Protein AF-A0A9X0FBG8-F1 (afdb_monomer_lite)

Foldseek 3Di:
DFDFDDKDQADPVRVVVLVVVCVVVVHPQWDADPVRNIITHTDQDPVRDGD

Secondary structure (DSSP, 8-state):
---EEEEEE--HHHHHHHHHHHHHTTS--SEEETTTTEEEEEPB-TTS-B-

Radius of gyration: 11.33 Å; chains: 1; bounding box: 23×20×28 Å

Organism: NCBI:txid1235825

pLDDT: mean 75.9, std 9.71, range [52.41, 89.12]

Sequence (51 aa):
MRKLQKRKVCNKKDIQTAICLNIFLGSSANIIDYSKEKIILYKVNSTGEYD

Structure (mmCIF, N/CA/C/O backbone):
data_AF-A0A9X0FBG8-F1
#
_entry.id   AF-A0A9X0FBG8-F1
#
loop_
_atom_site.group_PDB
_atom_site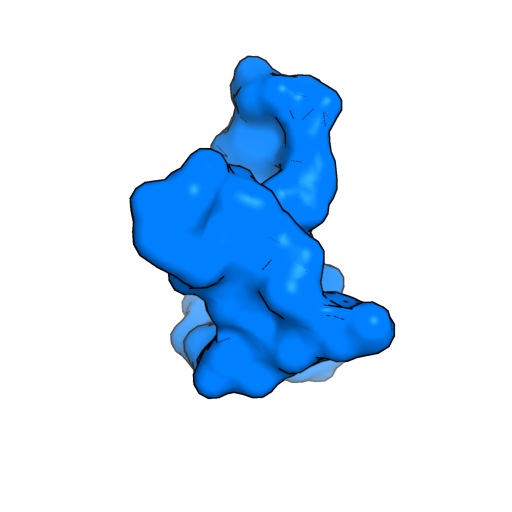.id
_atom_site.type_symbol
_atom_site.label_atom_id
_atom_site.label_alt_id
_atom_site.label_comp_id
_atom_site.label_asym_id
_atom_site.label_entity_id
_atom_site.label_seq_id
_atom_site.pdbx_PDB_ins_code
_atom_site.Cartn_x
_atom_site.Cartn_y
_atom_site.Cartn_z
_atom_site.occupancy
_atom_site.B_iso_or_equiv
_atom_site.auth_seq_id
_atom_site.auth_comp_id
_atom_site.auth_asym_id
_atom_site.auth_atom_id
_atom_site.pdbx_PDB_model_num
ATOM 1 N N . MET A 1 1 ? -6.370 -0.012 -17.787 1.00 52.41 1 MET A N 1
ATOM 2 C CA . MET A 1 1 ? -7.119 0.628 -16.679 1.00 52.41 1 MET A CA 1
ATOM 3 C C . MET A 1 1 ? -6.831 -0.227 -15.466 1.00 52.41 1 MET A C 1
ATOM 5 O O . MET A 1 1 ? -7.262 -1.373 -15.480 1.00 52.41 1 MET A O 1
ATOM 9 N N . ARG A 1 2 ? -6.043 0.283 -14.506 1.00 60.25 2 ARG A N 1
ATOM 10 C CA . ARG A 1 2 ? -5.403 -0.579 -13.505 1.00 60.25 2 ARG A CA 1
ATOM 11 C C . ARG A 1 2 ? -6.432 -1.427 -12.750 1.00 60.25 2 ARG A C 1
ATOM 13 O O . ARG A 1 2 ? -7.324 -0.869 -12.104 1.00 60.25 2 ARG A O 1
ATOM 20 N N . LYS A 1 3 ? -6.328 -2.754 -12.817 1.00 63.47 3 LYS A N 1
ATOM 21 C CA . LYS A 1 3 ? -7.238 -3.682 -12.142 1.00 63.47 3 LYS A CA 1
ATOM 22 C C . LYS A 1 3 ? -6.891 -3.743 -10.660 1.00 63.47 3 LYS A C 1
ATOM 24 O O . LYS A 1 3 ? -5.853 -4.253 -10.238 1.00 63.47 3 LYS A O 1
ATOM 29 N N . LEU A 1 4 ? -7.804 -3.206 -9.857 1.00 64.88 4 LEU A N 1
ATOM 30 C CA . LEU A 1 4 ? -7.755 -3.268 -8.403 1.00 64.88 4 LEU A CA 1
ATOM 31 C C . LEU A 1 4 ? -7.812 -4.738 -7.967 1.00 64.88 4 LEU A C 1
ATOM 33 O O . LEU A 1 4 ? -8.816 -5.409 -8.199 1.00 64.88 4 LEU A O 1
ATOM 37 N N . GLN A 1 5 ? -6.746 -5.244 -7.351 1.00 64.25 5 GLN A N 1
ATOM 38 C CA . GLN A 1 5 ? -6.684 -6.653 -6.967 1.00 64.25 5 GLN A CA 1
ATOM 39 C C . GLN A 1 5 ? -7.334 -6.876 -5.606 1.00 64.25 5 GLN A C 1
ATOM 41 O O . GLN A 1 5 ? -8.125 -7.801 -5.430 1.00 64.25 5 GLN A O 1
ATOM 46 N N . LYS A 1 6 ? -6.998 -6.035 -4.620 1.00 68.94 6 LYS A N 1
ATOM 47 C CA . LYS A 1 6 ? -7.517 -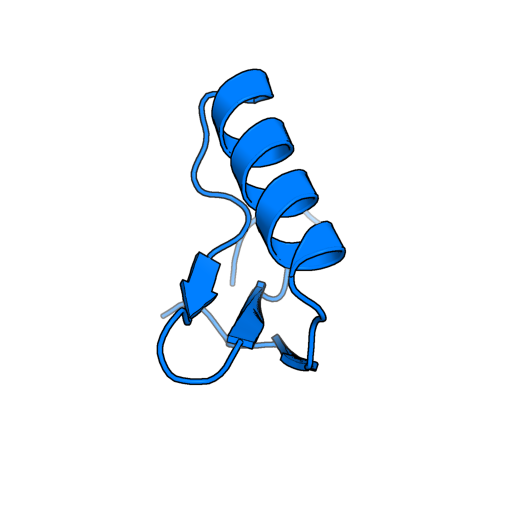6.171 -3.258 1.00 68.94 6 LYS A CA 1
ATOM 48 C C . LYS A 1 6 ? -7.409 -4.856 -2.494 1.00 68.94 6 LYS A C 1
ATOM 50 O O . LYS A 1 6 ? -6.451 -4.104 -2.655 1.00 68.94 6 LYS A O 1
ATOM 55 N N . ARG A 1 7 ? -8.382 -4.600 -1.618 1.00 69.00 7 ARG A N 1
ATOM 56 C CA . ARG A 1 7 ? -8.257 -3.601 -0.549 1.00 69.00 7 ARG A CA 1
ATOM 57 C C . ARG A 1 7 ? -7.949 -4.345 0.736 1.00 69.00 7 ARG A C 1
ATOM 59 O O . ARG A 1 7 ? -8.737 -5.204 1.133 1.00 69.00 7 ARG A O 1
ATOM 66 N N . LYS A 1 8 ? -6.828 -4.032 1.376 1.00 77.81 8 LYS A N 1
ATOM 67 C CA . LYS A 1 8 ? -6.514 -4.563 2.703 1.00 77.81 8 LYS A CA 1
ATOM 68 C C . LYS A 1 8 ? -6.856 -3.490 3.731 1.00 77.81 8 LYS A C 1
ATOM 70 O O . LYS A 1 8 ? -6.446 -2.347 3.566 1.00 77.81 8 LYS A O 1
ATOM 75 N N . VAL A 1 9 ? -7.670 -3.845 4.727 1.00 77.69 9 VAL A N 1
ATOM 76 C CA . VAL A 1 9 ? -7.867 -3.001 5.916 1.00 77.69 9 VAL A CA 1
ATOM 77 C C . VAL A 1 9 ? -6.562 -3.031 6.695 1.00 77.69 9 VAL A C 1
ATOM 79 O O . VAL A 1 9 ? -5.994 -4.107 6.893 1.00 77.69 9 VAL A O 1
ATOM 82 N N . CYS A 1 10 ? -6.082 -1.859 7.074 1.00 79.31 10 CYS A N 1
ATOM 83 C CA . CYS A 1 10 ? -4.752 -1.658 7.617 1.00 79.31 10 CYS A CA 1
ATOM 84 C C . CYS A 1 10 ? -4.863 -0.828 8.890 1.00 79.31 10 CYS A C 1
ATOM 86 O O . CYS A 1 10 ? -5.696 0.067 8.975 1.00 79.31 10 CYS A O 1
ATOM 88 N N . ASN A 1 11 ? -4.023 -1.112 9.879 1.00 86.62 11 ASN A N 1
ATOM 89 C CA . ASN A 1 11 ? -3.919 -0.237 11.042 1.00 86.62 11 ASN A CA 1
ATOM 90 C C . ASN A 1 11 ? -3.010 0.970 10.719 1.00 86.62 11 ASN A C 1
ATOM 92 O O . ASN A 1 11 ? -2.351 1.027 9.677 1.00 86.62 11 ASN A O 1
ATOM 96 N N . LYS A 1 12 ? -2.925 1.937 11.638 1.00 86.06 12 LYS A N 1
ATOM 97 C CA . LYS A 1 12 ? -2.092 3.139 11.453 1.00 86.06 12 LYS A CA 1
ATOM 98 C C . LYS A 1 12 ? -0.605 2.836 11.230 1.00 86.06 12 LYS A C 1
ATOM 100 O O . LYS A 1 12 ? 0.032 3.551 10.462 1.00 86.06 12 LYS A O 1
ATOM 105 N N . LYS A 1 13 ? -0.056 1.785 11.856 1.00 89.12 13 LYS A N 1
ATOM 106 C CA . LYS A 1 13 ? 1.352 1.391 11.667 1.00 89.12 13 LYS A CA 1
ATOM 107 C C . LYS A 1 13 ? 1.585 0.884 10.246 1.00 89.12 13 LYS A C 1
ATOM 109 O O . LYS A 1 13 ? 2.543 1.309 9.614 1.00 89.12 13 LYS A O 1
ATOM 114 N N . ASP A 1 14 ? 0.675 0.066 9.723 1.00 84.69 14 ASP A N 1
ATOM 115 C CA . ASP A 1 14 ? 0.741 -0.448 8.351 1.00 84.69 14 ASP A CA 1
ATOM 116 C C . ASP A 1 14 ? 0.729 0.695 7.320 1.00 84.69 14 ASP A C 1
ATOM 118 O O . ASP A 1 14 ? 1.502 0.686 6.361 1.00 84.69 14 ASP A O 1
ATOM 122 N N . ILE A 1 15 ? -0.122 1.708 7.534 1.00 85.62 15 ILE A N 1
ATOM 123 C CA . ILE A 1 15 ? -0.180 2.915 6.693 1.00 85.62 15 ILE A CA 1
ATOM 124 C C . ILE A 1 15 ? 1.160 3.650 6.727 1.00 85.62 15 ILE A C 1
ATOM 126 O O . ILE A 1 15 ? 1.703 4.005 5.683 1.00 85.62 15 ILE A O 1
ATOM 130 N N . GLN A 1 16 ? 1.717 3.847 7.920 1.00 87.81 16 GLN A N 1
ATOM 131 C CA . GLN A 1 16 ? 2.987 4.540 8.101 1.00 87.81 16 GLN A CA 1
ATOM 132 C C . GLN A 1 16 ? 4.140 3.791 7.421 1.00 87.81 16 GLN A C 1
ATOM 134 O O . GLN A 1 16 ? 4.948 4.405 6.728 1.00 87.81 16 GLN A O 1
ATOM 139 N N . THR A 1 17 ? 4.164 2.460 7.527 1.00 89.00 17 THR A N 1
ATOM 140 C CA . THR A 1 17 ? 5.114 1.610 6.804 1.00 89.00 17 THR A CA 1
ATOM 141 C C . THR A 1 17 ? 4.983 1.779 5.293 1.00 89.00 17 THR A C 1
ATOM 143 O O . THR A 1 17 ? 5.998 1.945 4.623 1.00 89.00 17 THR A O 1
ATOM 146 N N . ALA A 1 18 ? 3.765 1.795 4.744 1.00 85.50 18 ALA A N 1
ATOM 147 C CA . ALA A 1 18 ? 3.553 1.989 3.309 1.00 85.50 18 ALA A CA 1
ATOM 148 C C . ALA A 1 18 ? 4.014 3.374 2.823 1.00 85.50 18 ALA A C 1
ATOM 150 O O . ALA A 1 18 ? 4.602 3.476 1.747 1.00 85.50 18 ALA A O 1
ATOM 151 N N . ILE A 1 19 ? 3.810 4.427 3.625 1.00 85.56 19 ILE A N 1
ATOM 152 C CA . ILE A 1 19 ? 4.329 5.775 3.339 1.00 85.56 19 ILE A CA 1
ATOM 153 C C . ILE A 1 19 ? 5.859 5.761 3.320 1.00 85.56 19 ILE A C 1
ATOM 155 O O . ILE A 1 19 ? 6.458 6.218 2.348 1.00 85.56 19 ILE A O 1
ATOM 159 N N . CYS A 1 20 ? 6.494 5.205 4.356 1.00 87.62 20 CYS A N 1
ATOM 160 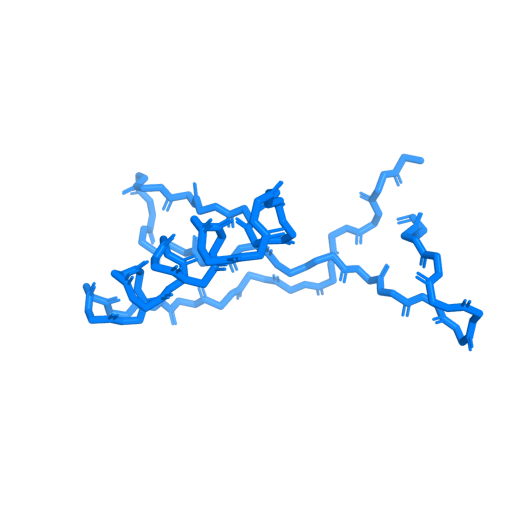C CA . CYS A 1 20 ? 7.951 5.091 4.423 1.00 87.62 20 CYS A CA 1
ATOM 161 C C . CYS A 1 20 ? 8.514 4.310 3.232 1.00 87.62 20 CYS A C 1
ATOM 163 O O . CYS A 1 20 ? 9.514 4.724 2.653 1.00 87.62 20 CYS A O 1
ATOM 165 N N . LEU A 1 21 ? 7.853 3.221 2.834 1.00 86.62 21 LEU A N 1
ATOM 166 C CA . LEU A 1 21 ? 8.264 2.417 1.689 1.00 86.62 21 LEU A CA 1
ATOM 167 C C . LEU A 1 21 ? 8.162 3.207 0.377 1.00 86.62 21 LEU A C 1
ATOM 169 O O . LEU A 1 21 ? 9.092 3.184 -0.422 1.00 86.62 21 LEU A O 1
ATOM 173 N N . ASN A 1 22 ? 7.062 3.938 0.171 1.00 85.25 22 ASN A N 1
ATOM 174 C CA . ASN A 1 22 ? 6.878 4.782 -1.010 1.00 85.25 22 ASN A CA 1
ATOM 175 C C . ASN A 1 22 ? 7.955 5.880 -1.100 1.00 85.25 22 ASN A C 1
ATOM 177 O O . ASN A 1 22 ? 8.489 6.121 -2.180 1.00 85.25 22 ASN A O 1
ATOM 181 N N . ILE A 1 23 ? 8.305 6.514 0.029 1.00 86.44 23 ILE A N 1
ATOM 182 C CA . ILE A 1 23 ? 9.389 7.510 0.101 1.00 86.44 23 ILE A CA 1
ATOM 183 C C . ILE A 1 23 ? 10.735 6.859 -0.228 1.00 86.44 23 ILE A C 1
ATOM 185 O O . ILE A 1 23 ? 11.456 7.358 -1.086 1.00 86.44 23 ILE A O 1
ATOM 189 N N . PHE A 1 24 ? 11.058 5.739 0.423 1.00 85.94 24 PHE A N 1
ATOM 190 C CA . PHE A 1 24 ? 12.325 5.030 0.236 1.00 85.94 24 PHE A CA 1
ATOM 191 C C . PHE A 1 24 ? 12.533 4.587 -1.216 1.00 85.94 24 PHE A C 1
ATOM 193 O O . PHE A 1 24 ? 13.626 4.714 -1.757 1.00 85.94 24 PHE A O 1
ATOM 200 N N . LEU A 1 25 ? 11.472 4.096 -1.857 1.00 84.12 25 LEU A N 1
ATOM 201 C CA . LEU A 1 25 ? 11.502 3.645 -3.246 1.00 84.12 25 LEU A CA 1
ATOM 202 C C . LEU A 1 25 ? 11.355 4.789 -4.261 1.00 84.12 25 LEU A C 1
ATOM 204 O O . LEU A 1 25 ? 11.441 4.533 -5.459 1.00 84.12 25 LEU A O 1
ATOM 208 N N . GLY A 1 26 ? 11.059 6.018 -3.819 1.00 84.00 26 GLY A N 1
ATOM 209 C CA . GLY A 1 26 ? 10.751 7.143 -4.707 1.00 84.00 26 GLY A CA 1
ATOM 210 C C . GLY A 1 26 ? 9.554 6.881 -5.630 1.00 84.00 26 GLY A C 1
ATOM 211 O O . GLY A 1 26 ? 9.514 7.388 -6.748 1.00 84.00 26 GLY A O 1
ATOM 212 N N . SER A 1 27 ? 8.594 6.053 -5.205 1.00 77.38 27 SER A N 1
ATOM 213 C CA . SER A 1 27 ? 7.482 5.609 -6.052 1.00 77.38 27 SER A CA 1
ATOM 214 C C . SER A 1 27 ? 6.163 5.508 -5.289 1.00 77.38 27 SER A C 1
ATOM 216 O O . SER A 1 27 ? 6.122 5.264 -4.086 1.00 77.38 27 SER A O 1
ATOM 218 N N . SER A 1 28 ? 5.045 5.662 -6.000 1.00 74.44 28 SER A N 1
ATOM 219 C CA . SER A 1 28 ? 3.691 5.504 -5.446 1.00 74.44 28 SER A CA 1
ATOM 220 C C . SER A 1 28 ? 3.136 4.096 -5.682 1.00 74.44 28 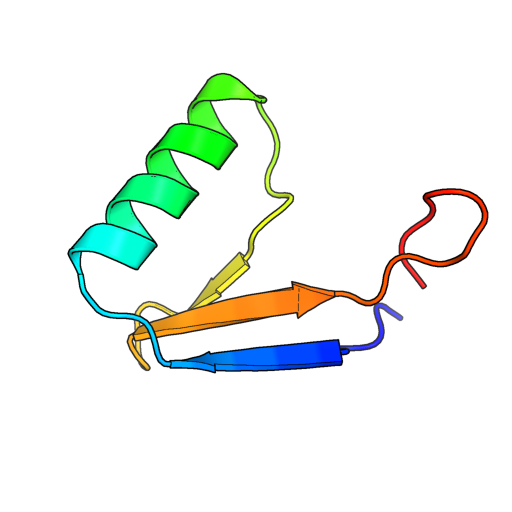SER A C 1
ATOM 222 O O . SER A 1 28 ? 1.977 3.936 -6.067 1.00 74.44 28 SER A O 1
ATOM 224 N N . ALA A 1 29 ? 3.973 3.070 -5.498 1.00 70.38 29 ALA A N 1
ATOM 225 C CA . ALA A 1 29 ? 3.598 1.677 -5.743 1.00 70.38 29 ALA A CA 1
ATOM 226 C C . ALA A 1 29 ? 2.414 1.225 -4.866 1.00 70.38 29 ALA A C 1
ATOM 228 O O . ALA A 1 29 ? 1.562 0.462 -5.324 1.00 70.38 29 ALA A O 1
ATOM 229 N N . ASN A 1 30 ? 2.324 1.737 -3.632 1.00 78.00 30 ASN A N 1
ATOM 230 C CA . ASN A 1 30 ? 1.205 1.486 -2.725 1.00 78.00 30 ASN A CA 1
ATOM 231 C C . ASN A 1 30 ? 0.303 2.718 -2.645 1.00 78.00 30 ASN A C 1
ATOM 233 O O . ASN A 1 30 ? 0.726 3.766 -2.154 1.00 78.00 30 ASN A O 1
ATOM 237 N N . ILE A 1 31 ? -0.953 2.598 -3.078 1.00 83.50 31 ILE A N 1
ATOM 238 C CA . ILE A 1 31 ? -1.929 3.683 -2.928 1.00 83.50 31 ILE A CA 1
ATOM 239 C C . ILE A 1 31 ? -2.643 3.534 -1.590 1.00 83.50 31 ILE A C 1
ATOM 241 O O . ILE A 1 31 ? -3.129 2.458 -1.245 1.00 83.50 31 ILE A O 1
ATOM 245 N N . ILE A 1 32 ? -2.713 4.628 -0.840 1.00 82.00 32 ILE A N 1
ATOM 246 C CA . ILE A 1 32 ? -3.290 4.664 0.502 1.00 82.00 32 ILE A CA 1
ATOM 247 C C . ILE A 1 32 ? -4.609 5.435 0.442 1.00 82.00 32 ILE A C 1
ATOM 249 O O . ILE A 1 32 ? -4.641 6.598 0.048 1.00 82.00 32 ILE A O 1
ATOM 253 N N . ASP A 1 33 ? -5.698 4.783 0.844 1.00 80.94 33 ASP A N 1
ATOM 254 C CA . ASP A 1 33 ? -6.991 5.415 1.096 1.00 80.94 33 ASP A CA 1
ATOM 255 C C . ASP A 1 33 ? -7.071 5.788 2.582 1.00 80.94 33 ASP A C 1
ATOM 257 O O . ASP A 1 33 ? -7.432 4.970 3.434 1.00 80.94 33 ASP A O 1
ATOM 261 N N . TYR A 1 34 ? -6.712 7.037 2.882 1.00 73.88 34 TYR A N 1
ATOM 262 C CA . TYR A 1 34 ? -6.710 7.590 4.239 1.00 73.88 34 TYR A CA 1
ATOM 263 C C . TYR A 1 34 ? -8.109 7.684 4.854 1.00 73.88 34 TYR A C 1
ATOM 265 O O . TYR A 1 34 ? -8.240 7.621 6.071 1.00 73.88 34 TYR A O 1
ATOM 273 N N . SER A 1 35 ? -9.159 7.794 4.034 1.00 77.06 35 SER A N 1
ATOM 274 C CA . SER A 1 35 ? -10.535 7.920 4.529 1.00 77.06 35 SER A CA 1
ATOM 275 C C . SER A 1 35 ? -11.072 6.611 5.107 1.00 77.06 35 SER A C 1
ATOM 277 O O . SER A 1 35 ? -11.956 6.616 5.960 1.00 77.06 35 SER A O 1
ATOM 279 N N . LYS A 1 36 ? -10.537 5.477 4.639 1.00 75.00 36 LYS A N 1
ATOM 280 C CA . LYS A 1 36 ? -10.988 4.133 5.022 1.00 75.00 36 LYS A CA 1
ATOM 281 C C . LYS A 1 36 ? -9.906 3.300 5.697 1.00 75.00 36 LYS A C 1
ATOM 283 O O . LYS A 1 36 ? -10.153 2.116 5.917 1.00 75.00 36 LYS A O 1
ATOM 288 N N . GLU A 1 37 ? -8.738 3.889 5.962 1.00 80.00 37 GLU A N 1
ATOM 289 C CA . GLU A 1 37 ? -7.542 3.209 6.477 1.00 80.00 37 GLU A CA 1
ATOM 290 C C . GLU A 1 37 ? -7.225 1.923 5.684 1.00 80.00 37 GLU A C 1
ATOM 292 O O . GLU A 1 37 ? -7.079 0.824 6.224 1.00 80.00 37 GLU A O 1
ATOM 297 N N . LYS A 1 38 ? -7.183 2.036 4.349 1.00 80.56 38 LYS A N 1
ATOM 298 C CA . LYS A 1 38 ? -6.942 0.897 3.446 1.00 80.56 38 LYS A CA 1
ATOM 299 C C . LYS A 1 38 ? -5.732 1.134 2.564 1.00 80.56 38 LYS A C 1
ATOM 301 O O . LYS A 1 38 ? -5.575 2.209 1.996 1.00 80.56 38 LYS A O 1
ATOM 306 N N . ILE A 1 39 ? -4.941 0.086 2.359 1.00 80.12 39 ILE A N 1
ATOM 307 C CA . ILE A 1 39 ? -3.944 0.048 1.286 1.00 80.12 39 ILE A CA 1
ATOM 308 C C . ILE A 1 39 ? -4.578 -0.643 0.077 1.00 80.12 39 ILE A C 1
ATOM 310 O O . ILE A 1 39 ? -5.162 -1.731 0.178 1.00 80.12 39 ILE A O 1
ATOM 314 N N . ILE A 1 40 ? -4.496 0.024 -1.070 1.00 77.12 40 ILE A N 1
ATOM 315 C CA . ILE A 1 40 ? -4.961 -0.464 -2.361 1.00 77.12 40 ILE A CA 1
ATOM 316 C C . ILE A 1 40 ? -3.800 -1.171 -3.049 1.00 77.12 40 ILE A C 1
ATOM 318 O O . ILE A 1 40 ? -2.776 -0.561 -3.352 1.00 77.12 40 ILE A O 1
ATOM 322 N N . LEU A 1 41 ? -3.997 -2.458 -3.321 1.00 73.19 41 LEU A N 1
ATOM 323 C CA . LEU A 1 41 ? -3.045 -3.291 -4.040 1.00 73.19 41 LEU A CA 1
ATOM 324 C C . LEU A 1 41 ? -3.544 -3.491 -5.471 1.00 73.19 41 LEU A C 1
ATOM 326 O O . LEU A 1 41 ? -4.672 -3.953 -5.696 1.00 73.19 41 LEU A O 1
ATOM 330 N N . TYR A 1 42 ? -2.704 -3.123 -6.433 1.00 70.44 42 TYR A N 1
ATOM 331 C CA . TYR A 1 42 ? -2.948 -3.355 -7.852 1.00 70.44 42 TYR A CA 1
ATOM 332 C C . TYR A 1 42 ? -2.408 -4.710 -8.270 1.00 70.44 42 TYR A C 1
ATOM 334 O O . TYR A 1 42 ? -1.415 -5.184 -7.719 1.00 70.44 42 TYR A O 1
ATOM 342 N N . LYS A 1 43 ? -3.075 -5.324 -9.248 1.00 66.81 43 LYS A N 1
ATOM 343 C CA . LYS A 1 43 ? -2.625 -6.598 -9.788 1.00 66.81 43 LYS A CA 1
ATOM 344 C C . LYS A 1 43 ? -1.365 -6.354 -10.608 1.00 66.81 43 LYS A C 1
ATOM 346 O O . LYS A 1 43 ? -1.391 -5.592 -11.569 1.00 66.81 43 LYS A O 1
ATOM 351 N N . VAL A 1 44 ? -0.282 -7.004 -10.208 1.00 65.19 44 VAL A N 1
ATOM 352 C CA . VAL A 1 44 ? 0.936 -7.096 -11.012 1.00 65.19 44 VAL A CA 1
ATOM 353 C C . VAL A 1 44 ? 0.850 -8.403 -11.796 1.00 65.19 44 VAL A C 1
ATOM 355 O O . VAL A 1 44 ? 0.494 -9.442 -11.226 1.00 65.19 44 VAL A O 1
ATOM 358 N N . ASN A 1 45 ? 1.078 -8.350 -13.104 1.00 66.38 45 ASN A N 1
ATOM 359 C CA . ASN A 1 45 ? 1.107 -9.541 -13.947 1.00 66.38 45 ASN A CA 1
ATOM 360 C C . ASN A 1 45 ? 2.480 -10.244 -13.857 1.00 66.38 45 ASN A C 1
ATOM 362 O O . ASN A 1 45 ? 3.394 -9.788 -13.169 1.00 66.38 45 ASN A O 1
ATOM 366 N N . SER A 1 46 ? 2.632 -11.391 -14.521 1.00 68.75 46 SER A N 1
ATOM 367 C CA . SER A 1 46 ? 3.862 -12.198 -14.459 1.00 68.75 46 SER A CA 1
ATOM 368 C C . SER A 1 46 ? 5.097 -11.504 -15.041 1.00 68.75 46 SER A C 1
ATOM 370 O O . SER A 1 46 ? 6.209 -11.945 -14.770 1.00 68.75 46 SER A O 1
ATOM 372 N N . THR A 1 47 ? 4.917 -10.442 -15.831 1.00 74.31 47 THR A N 1
ATOM 373 C CA . THR A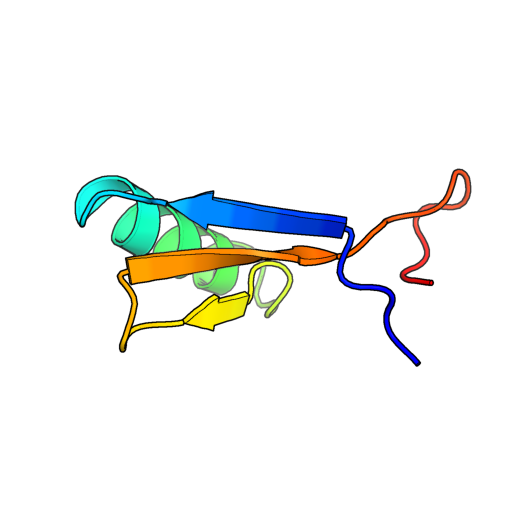 1 47 ? 6.011 -9.652 -16.412 1.00 74.31 47 THR A CA 1
ATOM 374 C C . THR A 1 47 ? 6.422 -8.471 -15.529 1.00 74.31 47 THR A C 1
ATOM 376 O O . THR A 1 47 ? 7.360 -7.760 -15.871 1.00 74.31 47 THR A O 1
ATOM 379 N N . GLY A 1 48 ? 5.777 -8.279 -14.370 1.00 60.66 48 GLY A N 1
ATOM 380 C CA . GLY A 1 48 ? 6.069 -7.166 -13.461 1.00 60.66 48 GLY A CA 1
ATOM 381 C C . GLY A 1 48 ? 5.372 -5.861 -13.850 1.00 60.66 48 GLY A C 1
ATOM 382 O O . GLY A 1 48 ? 5.627 -4.823 -13.241 1.00 60.66 48 GLY A O 1
ATOM 383 N N . GLU A 1 49 ? 4.481 -5.904 -14.839 1.00 61.88 49 GLU A N 1
ATOM 384 C CA . GLU A 1 49 ? 3.711 -4.752 -15.285 1.00 61.88 49 GLU A CA 1
ATOM 385 C C . GLU A 1 49 ? 2.381 -4.658 -14.525 1.00 61.88 49 GLU A C 1
ATOM 387 O O . GLU A 1 49 ? 1.804 -5.649 -14.062 1.00 61.88 49 GLU A O 1
ATOM 392 N N . TYR A 1 50 ? 1.892 -3.429 -14.371 1.00 60.50 50 TYR A N 1
ATOM 393 C CA . TYR A 1 50 ? 0.601 -3.165 -13.746 1.00 60.50 50 TYR A CA 1
ATOM 394 C C . TYR A 1 50 ? -0.509 -3.273 -14.802 1.00 6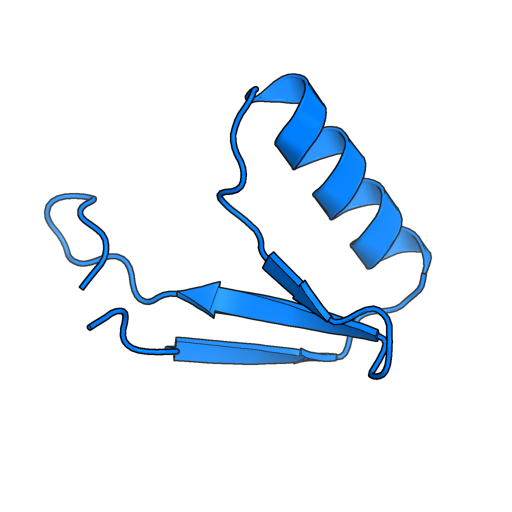0.50 50 TYR A C 1
ATOM 396 O O . TYR A 1 50 ? -0.595 -2.410 -15.676 1.00 60.50 50 TYR A O 1
ATOM 404 N N . ASP A 1 51 ? -1.366 -4.293 -14.688 1.00 54.28 51 ASP A N 1
ATOM 405 C CA . ASP A 1 51 ? -2.578 -4.468 -15.517 1.00 54.28 51 ASP A CA 1
ATOM 406 C C . ASP A 1 51 ? -3.642 -3.417 -15.179 1.00 54.28 51 ASP A C 1
ATOM 408 O O . ASP A 1 51 ? -3.937 -3.287 -13.967 1.00 54.28 51 ASP A O 1
#